Protein AF-A0A5C7Q1U9-F1 (afdb_monomer_lite)

pLDDT: mean 80.7, std 17.74, range [46.19, 97.69]

Sequence (84 aa):
MQREAKERGRERAKSVEFWFRRKYGLTEYDPRFLEMTVEEMLADYWAHHYFDNPNAGQEEFEDPDFEEEVRAMMGNPDEWEEMS

Secondary structure (DSSP, 8-state):
-HHHHHHHHHHHTTSHHHHHHHHHT--TT-HHHHSS-HHHHHHHHHHHHHHH-TTTTSS-S--TTHHHHHHHHHS-THHHHTT-

Foldseek 3Di:
DVVVVVVVVVVLCPALLNVQCVVVVHDPPRVVSVVDDSVNSVVVVVVVVCVVVVCPPVPDPDPVCPVVVVCVVVVCPPVVVVVD

Structure (mmCIF, N/CA/C/O backbone):
data_AF-A0A5C7Q1U9-F1
#
_entry.id   AF-A0A5C7Q1U9-F1
#
loop_
_atom_site.group_PDB
_atom_site.id
_atom_site.type_symbol
_atom_site.label_atom_id
_atom_site.label_alt_id
_atom_site.label_comp_id
_atom_site.label_asym_id
_atom_site.label_entity_id
_atom_site.label_seq_id
_atom_site.pdbx_PDB_ins_code
_atom_site.Cartn_x
_atom_site.Cartn_y
_atom_site.Cartn_z
_atom_site.occupancy
_atom_site.B_iso_or_equiv
_atom_site.auth_seq_id
_atom_site.auth_comp_id
_atom_site.auth_asym_id
_atom_site.auth_atom_id
_atom_site.pdbx_PDB_model_num
ATOM 1 N N . MET A 1 1 ? -21.017 14.947 3.659 1.00 63.50 1 MET A N 1
ATOM 2 C CA . MET A 1 1 ? -21.216 13.576 3.131 1.00 63.50 1 MET A CA 1
ATOM 3 C C . MET A 1 1 ? -20.595 13.313 1.756 1.00 63.50 1 MET A C 1
ATOM 5 O O . MET A 1 1 ? -19.568 12.652 1.728 1.00 63.50 1 MET A O 1
ATOM 9 N N . GLN A 1 2 ? -21.126 13.790 0.613 1.00 81.25 2 GLN A N 1
ATOM 10 C CA . GLN A 1 2 ? -20.533 13.420 -0.698 1.00 81.25 2 GLN A CA 1
ATOM 11 C C . GLN A 1 2 ? -19.120 13.991 -0.931 1.00 81.25 2 GLN A C 1
ATOM 13 O O . GLN A 1 2 ? -18.300 13.344 -1.576 1.00 81.25 2 GLN A O 1
ATOM 18 N N . ARG A 1 3 ? -18.820 15.185 -0.405 1.00 88.12 3 ARG A N 1
ATOM 19 C CA . ARG A 1 3 ? -17.492 15.812 -0.518 1.00 88.12 3 ARG A CA 1
ATOM 20 C C . ARG A 1 3 ? -16.419 15.047 0.264 1.00 88.12 3 ARG A C 1
ATOM 22 O O . ARG A 1 3 ? -15.427 14.650 -0.328 1.00 88.12 3 ARG A O 1
ATOM 29 N N . GLU A 1 4 ? -16.668 14.748 1.537 1.00 88.88 4 GLU A N 1
ATOM 30 C CA . GLU A 1 4 ? -15.735 13.981 2.385 1.00 88.88 4 GLU A CA 1
ATOM 31 C C . GLU A 1 4 ? -15.537 12.553 1.863 1.00 88.88 4 GLU A C 1
ATOM 33 O O . GLU A 1 4 ? -14.451 11.991 1.953 1.00 88.88 4 GLU A O 1
ATOM 38 N N . ALA A 1 5 ? -16.581 11.938 1.294 1.00 91.44 5 ALA A N 1
ATOM 39 C CA . ALA A 1 5 ? -16.451 10.642 0.635 1.00 91.44 5 ALA A CA 1
ATOM 40 C C . ALA A 1 5 ? -15.535 10.720 -0.600 1.00 91.44 5 ALA A C 1
ATOM 42 O O . ALA A 1 5 ? -14.691 9.847 -0.788 1.00 91.44 5 ALA A O 1
ATOM 43 N N . LYS A 1 6 ? -15.654 11.781 -1.410 1.00 92.69 6 LYS A N 1
ATOM 44 C CA . LYS A 1 6 ? -14.770 12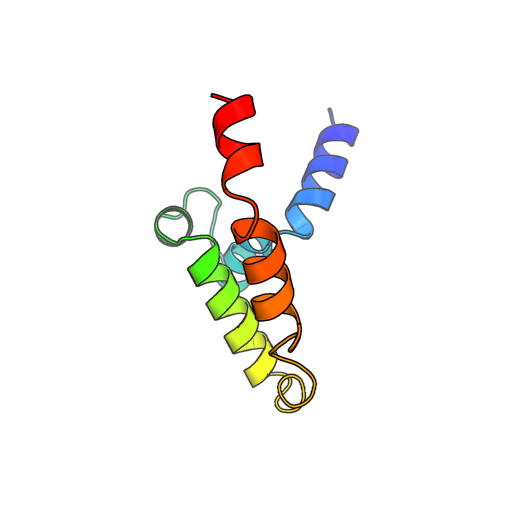.022 -2.561 1.00 92.69 6 LYS A CA 1
ATOM 45 C C . LYS A 1 6 ? -13.327 12.304 -2.136 1.00 92.69 6 LYS A C 1
ATOM 47 O O . LYS A 1 6 ? -12.415 11.779 -2.764 1.00 92.69 6 LYS A O 1
ATOM 52 N N . GLU A 1 7 ? -13.118 13.092 -1.084 1.00 93.94 7 GLU A N 1
ATOM 53 C CA . GLU A 1 7 ? -11.787 13.388 -0.534 1.00 93.94 7 GLU A CA 1
ATOM 54 C C . GLU A 1 7 ? -11.125 12.116 0.017 1.00 93.94 7 GLU A C 1
ATOM 56 O O . GLU A 1 7 ? -10.032 11.763 -0.418 1.00 93.94 7 GLU A O 1
ATOM 61 N N . ARG A 1 8 ? -11.829 11.332 0.846 1.00 90.38 8 ARG A N 1
ATOM 62 C CA . ARG A 1 8 ? -11.329 10.027 1.320 1.00 90.38 8 ARG A CA 1
ATOM 63 C C . ARG A 1 8 ? -11.039 9.055 0.178 1.00 90.38 8 ARG A C 1
ATOM 65 O O . ARG A 1 8 ? -10.054 8.328 0.234 1.00 90.38 8 ARG A O 1
ATOM 72 N N . GLY A 1 9 ? -11.876 9.041 -0.860 1.00 92.75 9 GLY A N 1
ATOM 73 C CA . GLY A 1 9 ? -11.645 8.229 -2.053 1.00 92.75 9 GLY A CA 1
ATOM 74 C C . GLY A 1 9 ? -10.366 8.623 -2.797 1.00 92.75 9 GLY A C 1
ATOM 75 O O . GLY A 1 9 ? -9.624 7.744 -3.225 1.00 92.75 9 GLY A O 1
ATOM 76 N N . ARG A 1 10 ? -10.076 9.928 -2.909 1.00 92.94 10 ARG A N 1
ATOM 77 C CA . ARG A 1 10 ? -8.833 10.430 -3.518 1.00 92.94 10 ARG A CA 1
ATOM 78 C C . ARG A 1 10 ? -7.598 10.035 -2.723 1.00 92.94 10 ARG A C 1
ATOM 80 O O . ARG A 1 10 ? -6.622 9.625 -3.337 1.00 92.94 10 ARG A O 1
ATOM 87 N N . GLU A 1 11 ? -7.644 10.134 -1.398 1.00 93.25 11 GLU A N 1
ATOM 88 C CA . GLU A 1 11 ? -6.503 9.737 -0.569 1.00 93.25 11 GLU A CA 1
ATOM 89 C C . GLU A 1 11 ? -6.278 8.224 -0.608 1.00 93.25 11 GLU A C 1
ATOM 91 O O . GLU A 1 11 ? -5.161 7.777 -0.850 1.00 93.25 11 GLU A O 1
ATOM 96 N N . ARG A 1 12 ? -7.347 7.420 -0.515 1.00 91.44 12 ARG A N 1
ATOM 97 C CA . ARG A 1 12 ? -7.248 5.958 -0.660 1.00 91.44 12 ARG A CA 1
ATOM 98 C C . ARG A 1 12 ? -6.694 5.538 -2.019 1.00 91.44 12 ARG A C 1
ATOM 100 O O . ARG A 1 12 ? -5.964 4.564 -2.086 1.00 91.44 12 ARG A O 1
ATOM 107 N N . ALA A 1 13 ? -7.011 6.257 -3.095 1.00 92.88 13 ALA A N 1
ATOM 108 C CA . ALA A 1 13 ? -6.528 5.913 -4.432 1.00 92.88 13 ALA A CA 1
ATOM 109 C C . ALA A 1 13 ? -4.995 5.981 -4.578 1.00 92.88 13 ALA A C 1
ATOM 111 O O . ALA A 1 13 ? -4.464 5.408 -5.526 1.00 92.88 13 ALA A O 1
ATOM 112 N N . LYS A 1 14 ? -4.303 6.668 -3.661 1.00 92.50 14 LYS A N 1
ATOM 113 C CA . LYS A 1 14 ? -2.841 6.797 -3.637 1.00 92.50 14 LYS A CA 1
ATOM 114 C C . LYS A 1 14 ? -2.152 5.728 -2.778 1.00 92.50 14 LYS A C 1
ATOM 116 O O . LYS A 1 14 ? -0.929 5.726 -2.722 1.00 92.50 14 LYS A O 1
ATOM 121 N N . SER A 1 15 ? -2.893 4.863 -2.077 1.00 94.69 15 SER A N 1
ATOM 1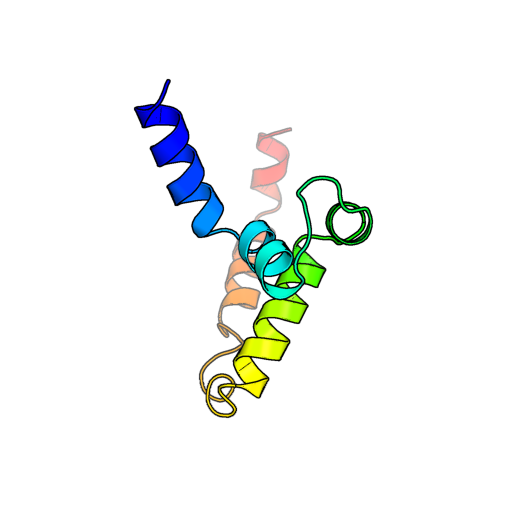22 C CA . SER A 1 15 ? -2.294 3.882 -1.165 1.00 94.69 15 SER A CA 1
ATOM 123 C C . SER A 1 15 ? -1.921 2.575 -1.863 1.00 94.69 15 SER A C 1
ATOM 125 O O . SER A 1 15 ? -2.601 2.130 -2.797 1.00 94.69 15 SER A O 1
ATOM 127 N N . VAL A 1 16 ? -0.875 1.916 -1.352 1.00 95.81 16 VAL A N 1
ATOM 128 C CA . VAL A 1 16 ? -0.477 0.573 -1.802 1.00 95.81 16 VAL A CA 1
ATOM 129 C C . 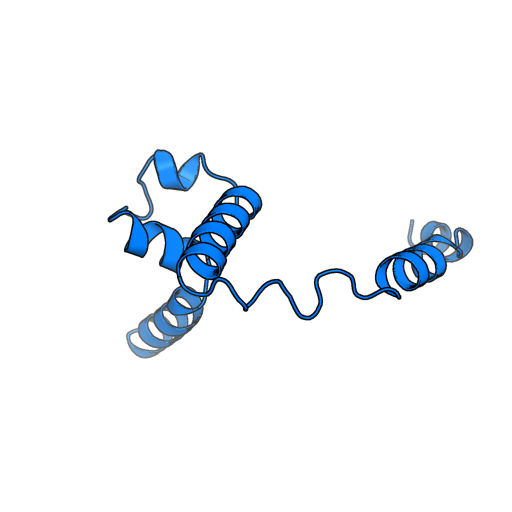VAL A 1 16 ? -1.596 -0.447 -1.573 1.00 95.81 16 VAL A C 1
ATOM 131 O O . VAL A 1 16 ? -1.847 -1.280 -2.433 1.00 95.81 16 VAL A O 1
ATOM 134 N N . GLU A 1 17 ? -2.369 -0.314 -0.493 1.00 95.88 17 GLU A N 1
ATOM 135 C CA . GLU A 1 17 ? -3.524 -1.172 -0.207 1.00 95.88 17 GLU A CA 1
ATOM 136 C C . GLU A 1 17 ? -4.599 -1.097 -1.300 1.00 95.88 17 GLU A C 1
ATOM 138 O O . GLU A 1 17 ? -5.190 -2.107 -1.690 1.00 95.88 17 GLU A O 1
ATOM 143 N N . PHE A 1 18 ? -4.900 0.105 -1.806 1.00 96.12 18 PHE A N 1
ATOM 144 C CA . PHE A 1 18 ? -5.854 0.254 -2.901 1.00 96.12 18 PHE A CA 1
ATOM 145 C C . PHE A 1 18 ? -5.281 -0.282 -4.209 1.00 96.12 18 PHE A C 1
ATOM 147 O O . PHE A 1 18 ? -6.003 -0.960 -4.945 1.00 96.12 18 PHE A O 1
ATOM 154 N N . TRP A 1 19 ? -4.004 -0.004 -4.489 1.00 96.75 19 TRP A N 1
ATOM 155 C CA . TRP A 1 19 ? -3.314 -0.573 -5.643 1.00 96.75 19 TRP A CA 1
ATOM 156 C C . TRP A 1 19 ? -3.377 -2.105 -5.621 1.00 96.75 19 TRP A C 1
ATOM 158 O O . TRP A 1 19 ? -3.830 -2.698 -6.599 1.00 96.75 19 TRP A O 1
ATOM 168 N N . PHE A 1 20 ? -3.040 -2.728 -4.492 1.00 97.00 20 PHE A N 1
ATOM 169 C CA . PHE A 1 20 ? -3.007 -4.177 -4.310 1.00 97.00 20 PHE A CA 1
ATOM 170 C C . PHE A 1 20 ? -4.390 -4.792 -4.531 1.00 97.00 20 PHE A C 1
ATOM 172 O O . PHE A 1 20 ? -4.574 -5.660 -5.388 1.00 97.00 20 PHE A O 1
ATOM 179 N N . ARG A 1 21 ? -5.419 -4.266 -3.850 1.00 97.06 21 ARG A N 1
ATOM 180 C CA . ARG A 1 21 ? -6.800 -4.732 -4.043 1.00 97.06 21 ARG A CA 1
ATOM 181 C C . ARG A 1 21 ? -7.271 -4.561 -5.483 1.00 97.06 21 ARG A C 1
ATOM 183 O O . ARG A 1 21 ? -7.941 -5.442 -6.013 1.00 97.06 21 ARG A O 1
ATOM 190 N N . ARG A 1 22 ? -6.911 -3.460 -6.148 1.00 96.62 22 ARG A N 1
ATOM 191 C CA . ARG A 1 22 ? -7.268 -3.229 -7.553 1.00 96.62 22 ARG A CA 1
ATOM 192 C C . ARG A 1 22 ? -6.543 -4.189 -8.498 1.00 96.62 22 ARG A C 1
ATOM 194 O O . ARG A 1 22 ? -7.181 -4.689 -9.421 1.00 96.62 22 ARG A O 1
ATOM 201 N N . LYS A 1 23 ? -5.249 -4.437 -8.284 1.00 96.44 23 LYS A N 1
ATOM 202 C CA . LYS A 1 23 ? -4.415 -5.334 -9.100 1.00 96.44 23 LYS A CA 1
ATOM 203 C C . LYS A 1 23 ? -4.944 -6.768 -9.062 1.00 96.44 23 LYS A C 1
ATOM 205 O O . LYS A 1 23 ? -5.009 -7.411 -10.106 1.00 96.44 23 LYS A O 1
ATOM 210 N N . TYR A 1 24 ? -5.383 -7.223 -7.889 1.00 96.38 24 TYR A N 1
ATOM 211 C CA . TYR A 1 24 ? -5.827 -8.601 -7.656 1.00 96.38 24 TYR A CA 1
ATOM 212 C C . TYR A 1 24 ? -7.351 -8.792 -7.606 1.00 96.38 24 TYR A C 1
ATOM 214 O O . TYR A 1 24 ? -7.825 -9.902 -7.368 1.00 96.38 24 TYR A O 1
ATOM 222 N N . GLY A 1 25 ? -8.133 -7.735 -7.847 1.00 97.12 25 GLY A N 1
ATOM 223 C CA . GLY A 1 25 ? -9.598 -7.802 -7.856 1.00 97.12 25 GLY A CA 1
ATOM 224 C C . GLY A 1 25 ? -10.210 -8.134 -6.489 1.00 97.12 25 GLY A C 1
ATOM 225 O O . GLY A 1 25 ? -11.191 -8.869 -6.418 1.00 97.12 25 GLY A O 1
ATOM 226 N N . LEU A 1 26 ? -9.622 -7.618 -5.409 1.00 96.62 26 LEU A N 1
ATOM 227 C CA . LEU A 1 26 ? -10.003 -7.911 -4.027 1.00 96.62 26 LEU A CA 1
ATOM 228 C C . LEU A 1 26 ? -10.954 -6.856 -3.456 1.00 96.62 26 LEU A C 1
ATOM 230 O O . LEU A 1 26 ? -10.883 -5.664 -3.775 1.00 96.62 26 LEU A O 1
ATOM 234 N N . THR A 1 27 ? -11.809 -7.287 -2.533 1.00 95.81 27 THR A N 1
ATOM 235 C CA . THR A 1 27 ? -12.591 -6.371 -1.690 1.00 95.81 27 THR A CA 1
ATOM 236 C C . THR A 1 27 ? -11.795 -5.972 -0.444 1.00 95.81 27 THR A C 1
ATOM 238 O O . THR A 1 27 ? -10.746 -6.541 -0.162 1.00 95.81 27 THR A O 1
ATOM 241 N N . GLU A 1 28 ? -12.277 -4.987 0.317 1.00 95.06 28 GLU A N 1
ATOM 242 C CA . GLU A 1 28 ? -11.639 -4.580 1.585 1.00 95.06 28 GLU A CA 1
ATOM 243 C C . GLU A 1 28 ? -11.759 -5.625 2.709 1.00 95.06 28 GLU A C 1
ATOM 245 O O . GLU A 1 28 ? -11.111 -5.482 3.738 1.00 95.06 28 GLU A O 1
ATOM 250 N N . TYR A 1 29 ? -12.556 -6.677 2.500 1.00 96.50 29 TYR A N 1
ATOM 251 C CA . TYR A 1 29 ? -12.766 -7.771 3.451 1.00 96.50 29 TYR A CA 1
ATOM 252 C C . TYR A 1 29 ? -12.230 -9.114 2.939 1.00 96.50 29 TYR A C 1
ATOM 254 O O . TYR A 1 29 ? -12.501 -10.152 3.540 1.00 96.50 29 TYR A O 1
ATOM 262 N N . ASP A 1 30 ? -11.526 -9.124 1.803 1.00 97.69 30 ASP A N 1
ATOM 263 C CA . ASP A 1 30 ? -10.931 -10.355 1.279 1.00 97.69 30 ASP A CA 1
ATOM 264 C C . ASP A 1 30 ? -9.815 -10.825 2.233 1.00 97.69 30 ASP A C 1
ATOM 266 O O . ASP A 1 30 ? -8.928 -10.023 2.539 1.00 97.69 30 ASP A O 1
ATOM 270 N N . PRO A 1 31 ? -9.815 -12.092 2.693 1.00 97.56 31 PRO A N 1
ATOM 271 C CA . PRO A 1 31 ? -8.791 -12.592 3.609 1.00 97.56 31 PRO A CA 1
ATOM 272 C C . PRO A 1 31 ? -7.366 -12.381 3.096 1.00 97.56 31 PRO A C 1
ATOM 274 O O . PRO A 1 31 ? -6.504 -11.974 3.861 1.00 97.56 31 PRO A O 1
ATOM 277 N N . ARG A 1 32 ? -7.130 -12.520 1.784 1.00 93.94 32 ARG A N 1
ATOM 278 C CA . ARG A 1 32 ? -5.797 -12.323 1.185 1.00 93.94 32 ARG A CA 1
ATOM 279 C C . ARG A 1 32 ? -5.299 -10.886 1.292 1.00 93.94 32 ARG A C 1
ATOM 281 O O . ARG A 1 32 ? -4.104 -10.655 1.209 1.00 93.94 32 ARG A O 1
ATOM 288 N N . PHE A 1 33 ? -6.209 -9.920 1.402 1.00 96.75 33 PHE A N 1
ATOM 289 C CA . PHE A 1 33 ? -5.856 -8.527 1.653 1.00 96.75 33 PHE A CA 1
ATOM 290 C C . PHE A 1 33 ? -5.605 -8.282 3.144 1.00 96.75 33 PHE A C 1
ATOM 292 O O . PHE A 1 33 ? -4.672 -7.569 3.485 1.00 96.75 33 PHE A O 1
ATOM 299 N N . LEU A 1 34 ? -6.419 -8.880 4.018 1.00 97.00 34 LEU A N 1
ATOM 300 C CA . LEU A 1 34 ? -6.330 -8.686 5.469 1.00 97.00 34 LEU A CA 1
ATOM 301 C C . LEU A 1 34 ? -5.145 -9.416 6.116 1.00 97.00 34 LEU A C 1
ATOM 303 O O . LEU A 1 34 ? -4.656 -8.974 7.151 1.00 97.00 34 LEU A O 1
ATOM 307 N N . GLU A 1 35 ? -4.716 -10.535 5.537 1.00 97.31 35 GLU A N 1
ATOM 308 C CA . GLU A 1 35 ? -3.577 -11.332 6.009 1.00 97.31 35 GLU A CA 1
ATOM 309 C C . GLU A 1 35 ? -2.232 -10.792 5.510 1.00 97.31 35 GLU A C 1
ATOM 311 O O . GLU A 1 35 ? -1.197 -11.123 6.081 1.00 97.31 35 GLU A O 1
ATOM 316 N N . MET A 1 36 ? -2.243 -9.966 4.462 1.00 94.75 36 MET A N 1
ATOM 317 C CA . MET A 1 36 ? -1.034 -9.412 3.863 1.00 94.75 36 MET A CA 1
ATOM 318 C C . MET A 1 36 ? -0.572 -8.174 4.629 1.00 94.75 36 MET A C 1
ATOM 320 O O . MET A 1 36 ? -1.362 -7.273 4.924 1.00 94.75 36 MET A O 1
ATOM 324 N N . THR A 1 37 ? 0.722 -8.092 4.911 1.00 96.62 37 THR A N 1
ATOM 325 C CA . THR A 1 37 ? 1.315 -6.897 5.514 1.00 96.62 37 THR A CA 1
ATOM 326 C C . THR A 1 37 ? 1.536 -5.798 4.472 1.00 96.62 37 THR A C 1
ATOM 328 O O . THR A 1 37 ? 1.651 -6.049 3.271 1.00 96.62 37 THR A O 1
ATOM 331 N N . VAL A 1 38 ? 1.630 -4.545 4.927 1.00 94.12 38 VAL A N 1
ATOM 332 C CA . VAL A 1 38 ? 1.924 -3.402 4.043 1.00 94.12 38 VAL A CA 1
ATOM 333 C C . VAL A 1 38 ? 3.286 -3.561 3.356 1.00 94.12 38 VAL A C 1
ATOM 335 O O . VAL A 1 38 ? 3.422 -3.204 2.188 1.00 94.12 38 VAL A O 1
ATOM 338 N N . GLU A 1 39 ? 4.274 -4.120 4.057 1.00 94.81 39 GLU A N 1
ATOM 339 C CA . GLU A 1 39 ? 5.612 -4.384 3.519 1.00 94.81 39 GLU A CA 1
ATOM 340 C C . GLU A 1 39 ? 5.569 -5.403 2.373 1.00 94.81 39 GLU A C 1
ATOM 342 O O . GLU A 1 39 ? 6.113 -5.142 1.302 1.00 94.81 39 GLU A O 1
ATOM 347 N N . GLU A 1 40 ? 4.842 -6.510 2.538 1.00 97.00 40 GLU A N 1
ATOM 348 C CA . GLU A 1 40 ? 4.666 -7.505 1.475 1.00 97.00 40 GLU A CA 1
ATOM 349 C C . GLU A 1 40 ? 3.930 -6.920 0.261 1.00 97.00 40 GLU A C 1
ATOM 351 O O . GLU A 1 40 ? 4.322 -7.170 -0.879 1.00 97.00 40 GLU A O 1
ATOM 356 N N . MET A 1 41 ? 2.908 -6.079 0.476 1.00 97.00 41 MET A N 1
ATOM 357 C CA . MET A 1 41 ? 2.227 -5.382 -0.625 1.00 97.00 41 MET A CA 1
ATOM 358 C C . MET A 1 41 ? 3.165 -4.427 -1.379 1.00 97.00 41 MET A C 1
ATOM 360 O O . MET A 1 41 ? 3.050 -4.296 -2.599 1.00 97.00 41 MET A O 1
ATOM 364 N N . LEU A 1 42 ? 4.073 -3.742 -0.672 1.00 94.56 42 LEU A N 1
ATOM 365 C CA . LEU A 1 42 ? 5.075 -2.855 -1.272 1.00 94.56 42 LEU A CA 1
ATOM 366 C C . LEU A 1 42 ? 6.132 -3.639 -2.050 1.00 94.56 42 LEU A C 1
ATOM 368 O O . LEU A 1 42 ? 6.472 -3.247 -3.165 1.00 94.56 42 LEU A O 1
ATOM 372 N N . ALA A 1 43 ? 6.624 -4.747 -1.496 1.00 95.19 43 ALA A N 1
ATOM 373 C CA . ALA A 1 43 ? 7.558 -5.629 -2.186 1.00 95.19 43 ALA A CA 1
ATOM 374 C C . ALA A 1 43 ? 6.954 -6.134 -3.503 1.00 95.19 43 ALA A C 1
ATOM 376 O O . ALA A 1 43 ? 7.595 -6.083 -4.553 1.00 95.19 43 ALA A O 1
ATOM 377 N N . ASP A 1 44 ? 5.686 -6.537 -3.466 1.00 96.12 44 ASP A N 1
ATOM 378 C CA . ASP A 1 44 ? 4.962 -6.994 -4.644 1.00 96.12 44 ASP A CA 1
ATOM 379 C C . ASP A 1 44 ? 4.744 -5.850 -5.653 1.00 96.12 44 ASP A C 1
ATOM 381 O O . ASP A 1 44 ? 4.995 -6.013 -6.848 1.00 96.12 44 ASP A O 1
ATOM 385 N N . TYR A 1 45 ? 4.379 -4.647 -5.190 1.00 94.94 45 TYR A N 1
ATOM 386 C CA . TYR A 1 45 ? 4.322 -3.448 -6.036 1.00 94.94 45 TYR A CA 1
ATOM 387 C C . TYR A 1 45 ? 5.631 -3.212 -6.795 1.00 94.94 45 TYR A C 1
ATOM 389 O O . TYR A 1 45 ? 5.612 -3.047 -8.019 1.00 94.94 45 TYR A O 1
ATOM 397 N N . TRP A 1 46 ? 6.760 -3.228 -6.088 1.00 92.06 46 TRP A N 1
ATOM 398 C CA . TRP A 1 46 ? 8.070 -3.012 -6.690 1.00 92.06 46 TRP A CA 1
ATOM 399 C C . TRP A 1 46 ? 8.477 -4.150 -7.626 1.00 92.06 46 TRP A C 1
ATOM 401 O O . TRP A 1 46 ? 9.048 -3.884 -8.682 1.00 92.06 46 TRP A O 1
ATOM 411 N N . ALA A 1 47 ? 8.106 -5.395 -7.322 1.00 93.25 47 ALA A N 1
ATOM 412 C CA . ALA A 1 47 ? 8.321 -6.521 -8.226 1.00 93.25 47 ALA A CA 1
ATOM 413 C C . ALA A 1 47 ? 7.613 -6.310 -9.576 1.00 93.25 47 ALA A C 1
ATOM 415 O O . ALA A 1 47 ? 8.239 -6.468 -10.626 1.00 93.25 47 ALA A O 1
ATOM 416 N N . HIS A 1 48 ? 6.341 -5.882 -9.570 1.00 92.69 48 HIS A N 1
ATOM 417 C CA . HIS A 1 48 ? 5.638 -5.500 -10.807 1.00 92.69 48 HIS A CA 1
ATOM 418 C C . HIS A 1 48 ? 6.314 -4.302 -11.481 1.00 92.69 48 HIS A C 1
ATOM 420 O O . HIS A 1 48 ? 6.517 -4.316 -12.692 1.00 92.69 48 HIS A O 1
ATOM 426 N N . HIS A 1 49 ? 6.700 -3.285 -10.707 1.00 89.75 49 HIS A N 1
ATOM 427 C CA . HIS A 1 49 ? 7.337 -2.083 -11.240 1.00 89.75 49 HIS A CA 1
ATOM 428 C C . HIS A 1 49 ? 8.639 -2.389 -11.989 1.00 89.75 49 HIS A C 1
ATOM 430 O O . HIS A 1 49 ? 8.797 -1.920 -13.115 1.00 89.75 49 HIS A O 1
ATOM 436 N N . TYR A 1 50 ? 9.543 -3.185 -11.411 1.00 89.81 50 TYR A N 1
ATOM 437 C CA . TYR A 1 50 ? 10.817 -3.543 -12.043 1.00 89.81 50 TYR A CA 1
ATOM 438 C C . TYR A 1 50 ? 10.666 -4.556 -13.166 1.00 89.81 50 TYR A C 1
ATOM 440 O O . TYR A 1 50 ? 11.436 -4.518 -14.123 1.00 89.81 50 TYR A O 1
ATOM 448 N N . PHE A 1 51 ? 9.662 -5.429 -13.096 1.00 91.25 51 PHE A N 1
ATOM 449 C CA . PHE A 1 51 ? 9.333 -6.292 -14.222 1.00 91.25 51 PHE A CA 1
ATOM 450 C C . PHE A 1 51 ? 8.893 -5.471 -15.444 1.00 91.25 51 PHE A C 1
ATOM 452 O O . PHE A 1 51 ? 9.382 -5.696 -16.551 1.00 91.25 51 PHE A O 1
ATOM 459 N N . ASP A 1 52 ? 8.011 -4.489 -15.236 1.00 90.31 52 ASP A N 1
ATOM 460 C CA . ASP A 1 52 ? 7.497 -3.624 -16.303 1.00 90.31 52 ASP A CA 1
ATOM 461 C C . ASP A 1 52 ? 8.528 -2.566 -16.750 1.00 90.31 52 ASP A C 1
ATOM 463 O O . ASP A 1 52 ? 8.512 -2.122 -17.900 1.00 90.31 52 ASP A O 1
ATOM 467 N N . ASN A 1 53 ? 9.441 -2.169 -15.857 1.00 89.00 53 ASN A N 1
ATOM 468 C CA . ASN A 1 53 ? 10.469 -1.150 -16.080 1.00 89.00 53 ASN A CA 1
ATOM 469 C C . ASN A 1 53 ? 11.856 -1.699 -15.698 1.00 89.00 53 ASN A C 1
ATOM 471 O O . ASN A 1 53 ? 12.411 -1.321 -14.664 1.00 89.00 53 ASN A O 1
ATOM 475 N N . PRO A 1 54 ? 12.468 -2.553 -16.537 1.00 78.44 54 PRO A N 1
ATOM 476 C CA . PRO A 1 54 ? 13.706 -3.264 -16.197 1.00 78.44 54 PRO A CA 1
ATOM 477 C C . PRO A 1 54 ? 14.922 -2.357 -15.949 1.00 78.44 54 PRO A C 1
ATOM 479 O O . PRO A 1 54 ? 15.897 -2.790 -15.342 1.00 78.44 54 PRO A O 1
ATOM 482 N N . ASN A 1 55 ? 14.869 -1.095 -16.386 1.00 80.31 55 ASN A N 1
ATOM 483 C CA . ASN A 1 55 ? 15.935 -0.115 -16.160 1.00 80.31 55 ASN A CA 1
ATOM 484 C C . ASN A 1 55 ? 15.709 0.756 -14.908 1.00 80.31 55 ASN A C 1
ATOM 486 O O . ASN A 1 55 ? 16.607 1.498 -14.532 1.00 80.31 55 ASN A O 1
ATOM 490 N N . ALA A 1 56 ? 14.543 0.677 -14.255 1.00 69.69 56 ALA A N 1
ATOM 491 C CA . ALA A 1 56 ? 14.190 1.533 -13.115 1.00 69.69 56 ALA A CA 1
ATOM 492 C C . ALA A 1 56 ? 14.906 1.164 -11.800 1.00 69.69 56 ALA A C 1
ATOM 494 O O . ALA A 1 56 ? 14.741 1.861 -10.809 1.00 69.69 56 ALA A O 1
ATOM 495 N N . GLY A 1 57 ? 15.683 0.076 -11.780 1.00 58.84 57 GLY A N 1
ATOM 496 C CA . GLY A 1 57 ? 16.508 -0.339 -10.637 1.00 58.84 57 GLY A CA 1
ATOM 497 C C . GLY A 1 57 ? 18.011 -0.135 -10.846 1.00 58.84 57 GLY A C 1
ATOM 498 O O . GLY A 1 57 ? 18.798 -0.703 -10.097 1.00 58.84 57 GLY A O 1
ATOM 499 N N . GLN A 1 58 ? 18.422 0.590 -11.896 1.00 62.97 58 GLN A N 1
ATOM 500 C CA . GLN A 1 58 ? 19.841 0.868 -12.170 1.00 62.97 58 GLN A CA 1
ATOM 501 C C . GLN A 1 58 ? 20.323 2.221 -11.626 1.00 62.97 58 GLN A C 1
ATOM 503 O O . GLN A 1 58 ? 21.529 2.419 -11.511 1.00 62.97 58 GLN A O 1
ATOM 508 N N . GLU A 1 59 ? 19.409 3.118 -11.257 1.00 56.97 59 GLU A N 1
ATOM 509 C CA . GLU A 1 59 ? 19.713 4.366 -10.556 1.00 56.97 59 GLU A CA 1
ATOM 510 C C . GLU A 1 59 ? 19.054 4.310 -9.167 1.00 56.97 59 GLU A C 1
ATOM 512 O O . GLU A 1 59 ? 17.833 4.289 -9.063 1.00 56.97 59 GLU A O 1
ATOM 517 N N . GLU A 1 60 ? 19.900 4.243 -8.134 1.00 53.72 60 GLU A N 1
ATOM 518 C CA . GLU A 1 60 ? 19.624 4.515 -6.711 1.00 53.72 60 GLU A CA 1
ATOM 519 C C . GLU A 1 60 ? 18.688 3.543 -5.961 1.00 53.72 60 GLU A C 1
ATOM 521 O O . GLU A 1 60 ? 17.468 3.686 -5.938 1.00 53.72 60 GLU A O 1
ATOM 526 N N . PHE A 1 61 ? 19.294 2.579 -5.255 1.00 52.03 61 PHE A N 1
ATOM 527 C CA . PHE A 1 61 ? 18.623 1.793 -4.206 1.00 52.03 61 PHE A CA 1
ATOM 528 C C . PHE A 1 61 ? 19.224 1.931 -2.809 1.00 52.03 61 PHE A C 1
ATOM 530 O O . PHE A 1 61 ? 18.679 1.399 -1.847 1.00 52.03 61 PHE A O 1
ATOM 537 N N . GLU A 1 62 ? 20.316 2.658 -2.673 1.00 51.09 62 GLU A N 1
ATOM 538 C CA . GLU A 1 62 ? 20.902 2.971 -1.383 1.00 51.09 62 GLU A CA 1
ATOM 539 C C . GLU A 1 62 ? 21.145 4.464 -1.443 1.00 51.09 62 GLU A C 1
ATOM 541 O O . GLU A 1 62 ? 21.971 4.915 -2.234 1.00 51.09 62 GLU A O 1
ATOM 546 N N . ASP A 1 63 ? 20.382 5.234 -0.671 1.00 50.81 63 ASP A N 1
ATOM 547 C CA . ASP A 1 63 ? 20.920 6.504 -0.218 1.00 50.81 63 ASP A CA 1
ATOM 548 C C . ASP A 1 63 ? 22.171 6.111 0.590 1.00 50.81 63 ASP A C 1
ATOM 550 O O . ASP A 1 63 ? 22.021 5.460 1.633 1.00 50.81 63 ASP A O 1
ATOM 554 N N . PRO A 1 64 ? 23.399 6.352 0.086 1.00 55.66 64 PRO A N 1
ATOM 555 C CA . PRO A 1 64 ? 24.620 5.898 0.753 1.00 55.66 64 PRO A CA 1
ATOM 556 C C . PRO A 1 64 ? 24.736 6.499 2.159 1.00 55.66 64 PRO A C 1
ATOM 558 O O . PRO A 1 64 ? 25.465 5.975 3.003 1.00 55.66 64 PRO A O 1
ATOM 561 N N . ASP A 1 65 ? 23.974 7.567 2.404 1.00 56.06 65 ASP A N 1
ATOM 562 C CA . ASP A 1 65 ? 23.929 8.317 3.641 1.00 56.06 65 ASP A CA 1
ATOM 563 C C . ASP A 1 65 ? 22.837 7.801 4.598 1.00 56.06 65 ASP A C 1
ATOM 565 O O . ASP A 1 65 ? 22.805 8.222 5.748 1.00 56.06 65 ASP A O 1
ATOM 569 N N . PHE A 1 66 ? 21.980 6.843 4.210 1.00 60.06 66 PHE A N 1
ATOM 570 C CA . PHE A 1 66 ? 20.935 6.302 5.097 1.00 60.06 66 PHE A CA 1
ATOM 571 C C . PHE A 1 66 ? 21.522 5.594 6.327 1.00 60.06 66 PHE A C 1
ATOM 573 O O . PHE A 1 66 ? 21.036 5.760 7.448 1.00 60.06 66 PHE A O 1
ATOM 580 N N . GLU A 1 67 ? 22.606 4.831 6.156 1.00 61.84 67 GLU A N 1
ATOM 581 C CA . GLU A 1 67 ? 23.316 4.222 7.289 1.00 61.84 67 GLU A CA 1
ATOM 582 C C . GLU A 1 67 ? 24.021 5.271 8.165 1.00 61.84 67 GLU A C 1
ATOM 584 O O . GLU A 1 67 ? 24.146 5.079 9.380 1.00 61.84 67 GLU A O 1
ATOM 589 N N . GLU A 1 68 ? 24.477 6.379 7.571 1.00 64.31 68 GLU A N 1
ATOM 590 C CA . GLU A 1 68 ? 25.124 7.485 8.280 1.00 64.31 68 GLU A CA 1
ATOM 591 C C . GLU A 1 68 ? 24.102 8.332 9.055 1.00 64.31 68 GLU A C 1
ATOM 593 O O . GLU A 1 68 ? 24.335 8.630 10.227 1.00 64.31 68 GLU A O 1
ATOM 598 N N . GLU A 1 69 ? 22.933 8.615 8.476 1.00 57.00 69 GLU A N 1
ATOM 599 C CA . GLU A 1 69 ? 21.797 9.266 9.136 1.00 57.00 69 GLU A CA 1
ATOM 600 C C . GLU A 1 69 ? 21.268 8.427 10.302 1.00 57.00 69 GLU A C 1
ATOM 602 O O . GLU A 1 69 ? 21.116 8.936 11.414 1.00 5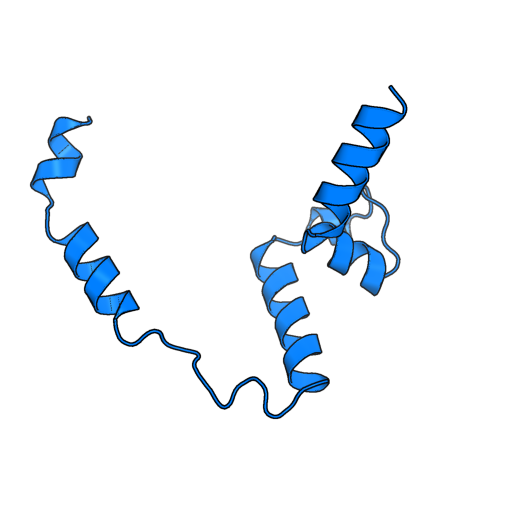7.00 69 GLU A O 1
ATOM 607 N N . VAL A 1 70 ? 21.046 7.124 10.097 1.00 61.81 70 VAL A N 1
ATOM 608 C CA . VAL A 1 70 ? 20.604 6.214 11.166 1.00 61.81 70 VAL A CA 1
ATOM 609 C C . VAL A 1 70 ? 21.655 6.132 12.278 1.00 61.81 70 VAL A C 1
ATOM 611 O O . VAL A 1 70 ? 21.307 6.127 13.461 1.00 61.81 70 VAL A O 1
ATOM 614 N N . ARG A 1 71 ? 22.952 6.129 11.939 1.00 63.78 71 ARG A N 1
ATOM 615 C CA . ARG A 1 71 ? 24.041 6.167 12.928 1.00 63.78 71 ARG A CA 1
ATOM 616 C C . ARG A 1 71 ? 24.105 7.501 13.673 1.00 63.78 71 ARG A C 1
ATOM 618 O O . ARG A 1 71 ? 24.355 7.484 14.874 1.00 63.78 71 ARG A O 1
ATOM 625 N N . ALA A 1 72 ? 23.877 8.629 13.005 1.00 66.88 72 ALA A N 1
ATOM 626 C CA . ALA A 1 72 ? 23.820 9.944 13.639 1.00 66.88 72 ALA A CA 1
ATOM 627 C C . ALA A 1 72 ? 22.619 10.053 14.595 1.00 66.88 72 ALA A C 1
ATOM 629 O O . ALA A 1 72 ? 22.756 10.575 15.699 1.00 66.88 72 ALA A O 1
ATOM 630 N N . MET A 1 73 ? 21.473 9.481 14.215 1.00 58.72 73 MET A N 1
ATOM 631 C CA . MET A 1 73 ? 20.243 9.486 15.010 1.00 58.72 73 MET A CA 1
ATOM 632 C C . MET A 1 73 ? 20.294 8.520 16.208 1.00 58.72 73 MET A C 1
ATOM 634 O O . MET A 1 73 ? 19.750 8.817 17.269 1.00 58.72 73 MET A O 1
ATOM 638 N N . MET A 1 74 ? 20.979 7.378 16.074 1.00 59.88 74 MET A N 1
ATOM 639 C CA . MET A 1 74 ? 21.222 6.434 17.179 1.00 59.88 74 MET A CA 1
ATOM 640 C C . MET A 1 74 ? 22.481 6.755 18.004 1.00 59.88 74 MET A C 1
ATOM 642 O O . MET A 1 74 ? 22.707 6.145 19.048 1.00 59.88 74 MET A O 1
ATOM 646 N N . GLY A 1 75 ? 23.316 7.690 17.546 1.00 55.59 75 GLY A N 1
ATOM 647 C CA . GLY A 1 75 ? 24.585 8.073 18.170 1.00 55.59 75 GLY A CA 1
ATOM 648 C C . GLY A 1 75 ? 24.459 9.009 19.373 1.00 55.59 75 GLY A C 1
ATOM 649 O O . GLY A 1 75 ? 25.476 9.303 19.998 1.00 55.59 75 GLY A O 1
ATOM 650 N N . ASN A 1 76 ? 23.243 9.451 19.713 1.00 57.50 76 ASN A N 1
ATOM 651 C CA . ASN A 1 76 ? 22.966 10.307 20.867 1.00 57.50 76 ASN A CA 1
ATOM 652 C C . ASN A 1 76 ? 22.085 9.556 21.893 1.00 57.50 76 ASN A C 1
ATOM 654 O O . ASN A 1 76 ? 20.877 9.784 21.967 1.00 57.50 76 ASN A O 1
ATOM 658 N N . PRO A 1 77 ? 22.652 8.600 22.659 1.00 54.41 77 PRO A N 1
ATOM 659 C CA . PRO A 1 77 ? 21.906 7.835 23.664 1.00 54.41 77 PRO A CA 1
ATOM 660 C C . PRO A 1 77 ? 21.321 8.712 24.786 1.00 54.41 77 PRO A C 1
ATOM 662 O O . PRO A 1 77 ? 20.351 8.305 25.418 1.00 54.41 77 PRO A O 1
ATOM 665 N N . ASP A 1 78 ? 21.853 9.921 24.984 1.00 56.66 78 A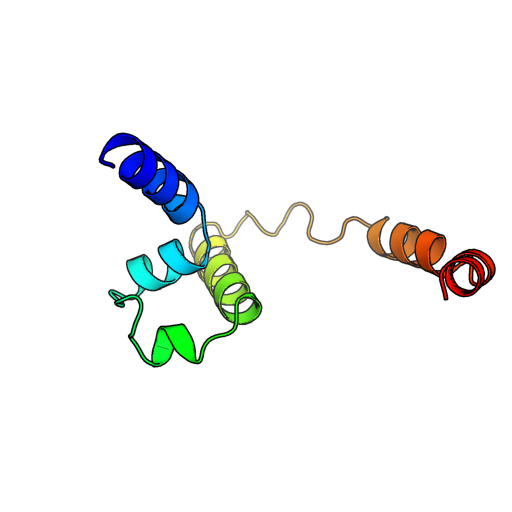SP A N 1
ATOM 666 C CA . ASP A 1 78 ? 21.433 10.842 26.046 1.00 56.66 78 ASP A CA 1
ATOM 667 C C . ASP A 1 78 ? 20.086 11.549 25.758 1.00 56.66 78 ASP A C 1
ATOM 669 O O . ASP A 1 78 ? 19.426 12.004 26.688 1.00 56.66 78 ASP A O 1
ATOM 673 N N . GLU A 1 79 ? 19.619 11.613 24.502 1.00 55.50 79 GLU A N 1
ATOM 674 C CA . GLU A 1 79 ? 18.333 12.261 24.156 1.00 55.50 79 GLU A CA 1
ATOM 675 C C . GLU A 1 79 ? 17.110 11.353 24.383 1.00 55.50 79 GLU A C 1
ATOM 677 O O . GLU A 1 79 ? 15.984 11.834 24.521 1.00 55.50 79 GLU A O 1
ATOM 682 N N . TRP A 1 80 ? 17.314 10.034 24.458 1.00 56.38 80 TRP A N 1
ATOM 683 C CA . TRP A 1 80 ? 16.235 9.063 24.673 1.00 56.38 80 TRP A CA 1
ATOM 684 C C . TRP A 1 80 ? 15.884 8.874 26.156 1.00 56.38 80 TRP A C 1
ATOM 686 O O . TRP A 1 80 ? 14.745 8.519 26.460 1.00 56.38 80 TRP A O 1
ATOM 696 N N . GLU A 1 81 ? 16.821 9.145 27.073 1.00 52.81 81 GLU A N 1
ATOM 697 C CA . GLU A 1 81 ? 16.585 9.103 28.527 1.00 52.81 81 GLU A CA 1
ATOM 698 C C . GLU A 1 81 ? 15.858 10.353 29.056 1.00 52.81 81 GLU A C 1
ATOM 700 O O . GLU A 1 81 ? 15.183 10.274 30.078 1.00 52.81 81 GLU A O 1
ATOM 705 N N . GLU A 1 8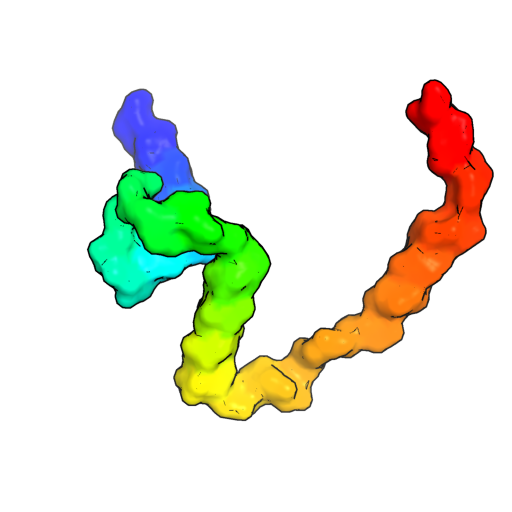2 ? 15.923 11.500 28.367 1.00 55.88 82 GLU A N 1
ATOM 706 C CA . GLU A 1 82 ? 15.254 12.740 28.812 1.00 55.88 82 GLU A CA 1
ATOM 707 C C . GLU A 1 82 ? 13.744 12.774 28.474 1.00 55.88 82 GLU A C 1
ATOM 709 O O . GLU A 1 82 ? 12.997 13.619 28.972 1.00 55.88 82 GLU A O 1
ATOM 714 N N . MET A 1 83 ? 13.276 11.832 27.646 1.00 53.66 83 MET A N 1
ATOM 715 C CA . MET A 1 83 ? 11.872 11.663 27.242 1.00 53.66 83 MET A CA 1
ATOM 716 C C . MET A 1 83 ? 11.136 10.514 27.962 1.00 53.66 83 MET A C 1
ATOM 718 O O . MET A 1 83 ? 9.929 10.353 27.745 1.00 53.66 83 MET A O 1
ATOM 722 N N . SER A 1 84 ? 11.829 9.709 28.778 1.00 46.19 84 SER A N 1
ATOM 723 C CA . SER A 1 84 ? 11.250 8.620 29.591 1.00 46.19 84 SER A CA 1
ATOM 724 C C . SER A 1 84 ? 11.022 9.041 31.038 1.00 46.19 84 SER A C 1
ATOM 726 O O . SER A 1 84 ? 9.941 8.718 31.582 1.00 46.19 84 SER A O 1
#

Radius of gyration: 19.04 Å; chains: 1; bounding box: 46×28×46 Å